Protein AF-A0A944SPT3-F1 (afdb_monomer)

Solvent-accessible surface area (backbone atoms only — not comparable to full-atom values): 6569 Å² total; per-residue (Å²): 118,68,67,66,63,69,42,46,31,56,56,51,21,56,55,34,31,75,78,63,33,68,66,54,9,48,53,51,24,54,54,42,46,51,51,49,52,53,52,45,29,74,75,66,75,46,82,54,65,69,60,55,50,52,48,52,50,46,50,53,56,45,48,50,48,60,71,66,72,40,74,61,64,71,57,44,56,56,55,51,50,50,51,52,51,50,50,52,52,60,48,18,67,79,52,69,100,59,34,55,64,54,61,58,45,60,76,72,55,82,74,80,85,80,127

Secondary structure (DSSP, 8-state):
-HHHHHHHHHHHHHHHHHHHHHHHHHHHHHHHHHHHHHHHHHHHSS--HHHHHHHHHHHHHHHHHHHH--HHHHHHHHHHHHHHHHHHHHHHTTSSSS-HHHHHHHHH-------

Structure (mmCIF, N/CA/C/O backbone):
data_AF-A0A944SPT3-F1
#
_entry.id   AF-A0A944SPT3-F1
#
loop_
_atom_site.group_PDB
_atom_site.id
_atom_site.type_symbol
_atom_site.label_atom_id
_atom_site.label_alt_id
_atom_site.label_comp_id
_atom_site.label_asym_id
_atom_site.label_entity_id
_atom_site.label_seq_id
_atom_site.pdbx_PDB_ins_code
_atom_site.Cartn_x
_atom_site.Cartn_y
_atom_site.Cartn_z
_atom_site.occupancy
_atom_site.B_iso_or_equiv
_atom_site.auth_seq_id
_atom_site.auth_comp_id
_atom_site.auth_asym_id
_atom_site.auth_atom_id
_atom_site.pdbx_PDB_model_num
ATOM 1 N N . MET A 1 1 ? -18.645 -13.035 -6.785 1.00 53.34 1 MET A N 1
ATOM 2 C CA . MET A 1 1 ? -17.813 -12.932 -8.010 1.00 53.34 1 MET A CA 1
ATOM 3 C C . MET A 1 1 ? -16.951 -11.664 -8.083 1.00 53.34 1 MET A C 1
ATOM 5 O O . MET A 1 1 ? -15.901 -11.722 -8.701 1.00 53.34 1 MET A O 1
ATOM 9 N N . LYS A 1 2 ? -17.309 -10.554 -7.410 1.00 57.91 2 LYS A N 1
ATOM 10 C CA . LYS A 1 2 ? -16.484 -9.324 -7.342 1.00 57.91 2 LYS A CA 1
ATOM 11 C C . LYS A 1 2 ? -15.112 -9.528 -6.667 1.00 57.91 2 LYS A C 1
ATOM 13 O O . LYS A 1 2 ? -14.103 -9.080 -7.187 1.00 57.91 2 LYS A O 1
ATOM 18 N N . PHE A 1 3 ? -15.084 -10.339 -5.606 1.00 59.75 3 PHE A N 1
ATOM 19 C CA . PHE A 1 3 ? -13.874 -10.681 -4.850 1.00 59.75 3 PHE A CA 1
ATOM 20 C C . PHE A 1 3 ? -12.769 -11.333 -5.701 1.00 59.75 3 PHE A C 1
ATOM 22 O O . PHE A 1 3 ? -11.612 -10.969 -5.562 1.00 59.75 3 PHE A O 1
ATOM 29 N N . LEU A 1 4 ? -13.101 -12.244 -6.629 1.00 65.50 4 LEU A N 1
ATOM 30 C CA . LEU A 1 4 ? -12.082 -12.854 -7.500 1.00 65.50 4 LEU A CA 1
ATOM 31 C C . LEU A 1 4 ? -11.457 -11.838 -8.465 1.00 65.50 4 LEU A C 1
ATOM 33 O O . LEU A 1 4 ? -10.265 -11.921 -8.743 1.00 65.50 4 LEU A O 1
ATOM 37 N N . LEU A 1 5 ? -12.241 -10.869 -8.949 1.00 65.25 5 LEU A N 1
ATOM 38 C CA . LEU A 1 5 ? -11.724 -9.790 -9.793 1.00 65.25 5 LEU A CA 1
ATOM 39 C C . LEU A 1 5 ? -10.835 -8.828 -8.993 1.00 65.25 5 LEU A C 1
ATOM 41 O O . LEU A 1 5 ? -9.813 -8.397 -9.514 1.00 65.25 5 LEU A O 1
ATOM 45 N N . ASP A 1 6 ? -11.174 -8.557 -7.727 1.00 71.12 6 ASP A N 1
ATOM 46 C CA . ASP A 1 6 ? -10.365 -7.723 -6.823 1.00 71.12 6 ASP A CA 1
ATOM 47 C C . ASP A 1 6 ? -9.020 -8.380 -6.444 1.00 71.12 6 ASP A C 1
ATOM 49 O O . ASP A 1 6 ? -8.054 -7.684 -6.137 1.00 71.12 6 ASP A O 1
ATOM 53 N N . PHE A 1 7 ? -8.916 -9.712 -6.525 1.00 80.75 7 PHE A N 1
ATOM 54 C CA . PHE A 1 7 ? -7.659 -10.441 -6.304 1.00 80.75 7 PHE A CA 1
ATOM 55 C C . PHE A 1 7 ? -6.742 -10.492 -7.531 1.00 80.75 7 PHE A C 1
ATOM 57 O O . PHE A 1 7 ? -5.545 -10.744 -7.376 1.00 80.75 7 PHE A O 1
ATOM 64 N N . GLY A 1 8 ? -7.262 -10.240 -8.735 1.00 83.75 8 GLY A N 1
ATOM 65 C CA . GLY A 1 8 ? -6.497 -10.3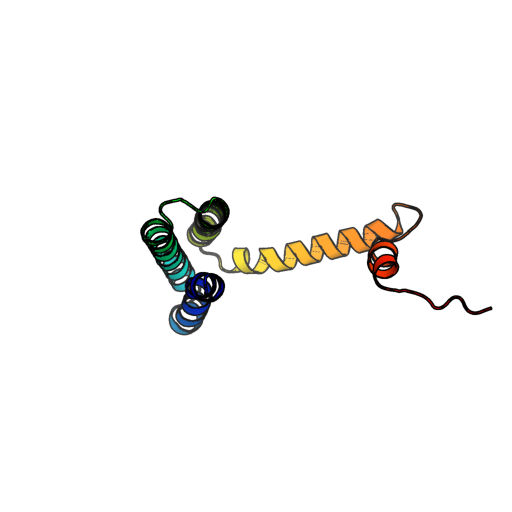20 -9.984 1.00 83.75 8 GLY A CA 1
ATOM 66 C C . GLY A 1 8 ? -5.196 -9.503 -9.960 1.00 83.75 8 GLY A C 1
ATOM 67 O O . GLY A 1 8 ? -4.125 -10.083 -10.161 1.00 83.75 8 GLY A O 1
ATOM 68 N N . PRO A 1 9 ? -5.243 -8.192 -9.645 1.00 84.69 9 PRO A N 1
ATOM 69 C CA . PRO A 1 9 ? -4.045 -7.355 -9.564 1.00 84.69 9 PRO A CA 1
ATOM 70 C C . PRO A 1 9 ? -3.022 -7.836 -8.532 1.00 84.69 9 PRO A C 1
ATOM 72 O O . PRO A 1 9 ? -1.817 -7.727 -8.750 1.00 84.69 9 PRO A O 1
ATOM 75 N N . ILE A 1 10 ? -3.491 -8.397 -7.415 1.00 86.56 10 ILE A N 1
ATOM 76 C CA . ILE A 1 10 ? -2.638 -8.898 -6.331 1.00 86.56 10 ILE A CA 1
ATOM 77 C C . ILE A 1 10 ? -1.894 -10.153 -6.785 1.00 86.56 10 ILE A C 1
ATOM 79 O O . ILE A 1 10 ? -0.677 -10.240 -6.633 1.00 86.56 10 ILE A O 1
ATOM 83 N N . VAL A 1 11 ? -2.600 -11.114 -7.381 1.00 88.75 11 VAL A N 1
ATOM 84 C CA . VAL A 1 11 ? -1.982 -12.340 -7.906 1.00 88.75 11 VAL A CA 1
ATOM 85 C C . VAL A 1 11 ? -0.956 -11.997 -8.985 1.00 88.75 11 VAL A C 1
ATOM 87 O O . VAL A 1 11 ? 0.169 -12.495 -8.955 1.00 88.75 11 VAL A O 1
ATOM 90 N N . LEU A 1 12 ? -1.314 -11.093 -9.899 1.00 88.19 12 LEU A N 1
ATOM 91 C CA . LEU A 1 12 ? -0.432 -10.657 -10.976 1.00 88.19 12 LEU A CA 1
ATOM 92 C C . LEU A 1 12 ? 0.813 -9.942 -10.433 1.00 88.19 12 LEU A C 1
ATOM 94 O O . LEU A 1 12 ? 1.918 -10.210 -10.900 1.00 88.19 12 LEU A O 1
ATOM 98 N N . PHE A 1 13 ? 0.667 -9.118 -9.391 1.00 89.38 13 PHE A N 1
ATOM 99 C CA . PHE A 1 13 ? 1.799 -8.516 -8.687 1.00 89.38 13 PHE A CA 1
ATOM 100 C C . PHE A 1 13 ? 2.767 -9.569 -8.149 1.00 89.38 13 PHE A C 1
ATOM 102 O O . PHE A 1 13 ? 3.962 -9.458 -8.398 1.00 89.38 13 PHE A O 1
ATOM 109 N N . PHE A 1 14 ? 2.283 -10.602 -7.452 1.00 89.19 14 PHE A N 1
ATOM 110 C CA . PHE A 1 14 ? 3.162 -11.634 -6.891 1.00 89.19 14 PHE A CA 1
ATOM 111 C C . PHE A 1 14 ? 3.900 -12.429 -7.970 1.00 89.19 14 PHE A C 1
ATOM 113 O O . PHE A 1 14 ? 5.087 -12.723 -7.810 1.00 89.19 14 PHE A O 1
ATOM 120 N N . ILE A 1 15 ? 3.223 -12.744 -9.077 1.00 92.44 15 ILE A N 1
ATOM 121 C CA . ILE A 1 15 ? 3.844 -13.425 -10.217 1.00 92.44 15 ILE A CA 1
ATOM 122 C C . ILE A 1 15 ? 4.956 -12.547 -10.794 1.00 92.44 15 ILE A C 1
ATOM 124 O O . ILE A 1 15 ? 6.100 -12.986 -10.886 1.00 92.44 15 ILE A O 1
ATOM 128 N N . VAL A 1 16 ? 4.657 -11.290 -11.126 1.00 91.38 16 VAL A N 1
ATOM 129 C CA . VAL A 1 16 ? 5.645 -10.384 -11.727 1.00 91.38 16 VAL A CA 1
ATOM 130 C C . VAL A 1 16 ? 6.786 -10.085 -10.755 1.00 91.38 16 VAL A C 1
ATOM 132 O O . VAL A 1 16 ? 7.940 -10.071 -11.169 1.00 91.38 16 VAL A O 1
ATOM 135 N N . TYR A 1 17 ? 6.501 -9.932 -9.462 1.00 89.12 17 TYR A N 1
ATOM 136 C CA . TYR A 1 17 ? 7.514 -9.719 -8.428 1.00 89.12 17 TYR A CA 1
ATOM 137 C C . TYR A 1 17 ? 8.540 -10.849 -8.392 1.00 89.12 17 TYR A C 1
ATOM 139 O O . TYR A 1 17 ? 9.741 -10.589 -8.337 1.00 89.12 17 TYR A O 1
ATOM 147 N N . LYS A 1 18 ? 8.071 -12.100 -8.482 1.00 88.56 18 LYS A N 1
ATOM 148 C CA . LYS A 1 18 ? 8.930 -13.286 -8.437 1.00 88.56 18 LYS A CA 1
ATOM 149 C C . LYS A 1 18 ? 9.900 -13.371 -9.620 1.00 88.56 18 LYS A C 1
ATOM 151 O O . LYS A 1 18 ? 11.006 -13.866 -9.437 1.00 88.56 18 LYS A O 1
ATOM 156 N N . PHE A 1 19 ? 9.500 -12.914 -10.807 1.00 90.50 19 PHE A N 1
ATOM 157 C CA . PHE A 1 19 ? 10.297 -13.065 -12.034 1.00 90.50 19 PHE A CA 1
ATOM 158 C C . PHE A 1 19 ? 11.034 -11.790 -12.470 1.00 90.50 19 PHE A C 1
ATOM 160 O O . PHE A 1 19 ? 12.122 -11.881 -13.029 1.00 90.50 19 PHE A O 1
ATOM 167 N N . TYR A 1 20 ? 10.465 -10.611 -12.211 1.00 87.56 20 TYR A N 1
ATOM 168 C CA . TYR A 1 20 ? 10.930 -9.320 -12.738 1.00 87.56 20 TYR A CA 1
ATOM 169 C C . TYR A 1 20 ? 11.222 -8.278 -11.642 1.00 87.56 20 TYR A C 1
ATOM 171 O O . TYR A 1 20 ? 11.641 -7.160 -11.944 1.00 87.56 20 TYR A O 1
ATOM 179 N N . GLY A 1 21 ? 11.017 -8.623 -10.366 1.00 86.06 21 GLY A N 1
ATOM 180 C CA . GLY A 1 21 ? 11.322 -7.766 -9.221 1.00 86.06 21 GLY A CA 1
ATOM 181 C C . GLY A 1 21 ? 10.252 -6.718 -8.886 1.00 86.06 21 GLY A C 1
ATOM 182 O O . GLY A 1 21 ? 9.172 -6.656 -9.476 1.00 86.06 21 GLY A O 1
ATOM 183 N N . LEU A 1 22 ? 10.559 -5.881 -7.886 1.00 84.44 22 LEU A N 1
ATOM 184 C CA . LEU A 1 22 ? 9.611 -4.954 -7.249 1.00 84.44 22 LEU A CA 1
ATOM 185 C C . LEU A 1 22 ? 9.007 -3.926 -8.208 1.00 84.44 22 LEU A C 1
ATOM 187 O O . LEU A 1 22 ? 7.794 -3.742 -8.225 1.00 84.44 22 LEU A O 1
ATOM 191 N N . TYR A 1 23 ? 9.835 -3.266 -9.013 1.00 84.25 23 TYR A N 1
ATOM 192 C CA . TYR A 1 23 ? 9.375 -2.176 -9.874 1.00 84.25 23 TYR A CA 1
ATOM 193 C C . TYR A 1 23 ? 8.415 -2.667 -10.956 1.00 84.25 23 TYR A C 1
ATOM 195 O O . TYR A 1 23 ? 7.337 -2.098 -11.125 1.00 84.25 23 TYR A O 1
ATOM 203 N N . ALA A 1 24 ? 8.766 -3.764 -11.635 1.00 87.75 24 ALA A N 1
ATOM 204 C CA . ALA A 1 24 ? 7.906 -4.385 -12.636 1.00 87.75 24 ALA A CA 1
ATOM 205 C C . ALA A 1 24 ? 6.561 -4.809 -12.029 1.00 87.75 24 ALA A C 1
ATOM 207 O O . ALA A 1 24 ? 5.514 -4.591 -12.636 1.00 87.75 24 ALA A O 1
ATOM 208 N N . ALA A 1 25 ? 6.577 -5.341 -10.803 1.00 88.19 25 ALA A N 1
ATOM 209 C CA . ALA A 1 25 ? 5.363 -5.723 -10.094 1.00 88.19 25 ALA A CA 1
ATOM 210 C C . ALA A 1 25 ? 4.460 -4.517 -9.796 1.00 88.19 25 ALA A C 1
ATOM 212 O O . ALA A 1 25 ? 3.256 -4.590 -10.032 1.00 88.19 25 ALA A O 1
ATOM 213 N N . ILE A 1 26 ? 5.028 -3.393 -9.341 1.00 87.44 26 ILE A N 1
ATOM 214 C CA . ILE A 1 26 ? 4.274 -2.156 -9.076 1.00 87.44 26 ILE A CA 1
ATOM 215 C C . ILE A 1 26 ? 3.604 -1.646 -10.361 1.00 87.44 26 ILE A C 1
ATOM 217 O O . ILE A 1 26 ? 2.404 -1.368 -10.348 1.00 87.44 26 ILE A O 1
ATOM 221 N N . TYR A 1 27 ? 4.332 -1.577 -11.481 1.00 88.75 27 TYR A N 1
ATOM 222 C CA . TYR A 1 27 ? 3.753 -1.171 -12.768 1.00 88.75 27 TYR A CA 1
ATOM 223 C C . TYR A 1 27 ? 2.628 -2.105 -13.218 1.00 88.75 27 TYR A C 1
ATOM 225 O O . TYR A 1 27 ? 1.560 -1.643 -13.626 1.00 88.75 27 TYR A O 1
ATOM 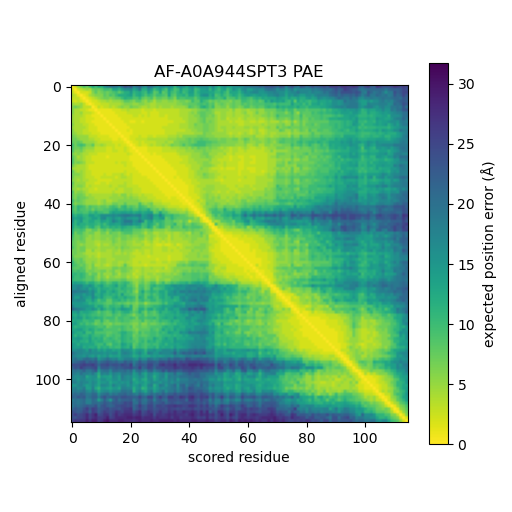233 N N . ALA A 1 28 ? 2.840 -3.415 -13.104 1.00 89.88 28 ALA A N 1
ATOM 234 C CA . ALA A 1 28 ? 1.860 -4.415 -13.502 1.00 89.88 28 ALA A CA 1
ATOM 235 C C . ALA A 1 28 ? 0.591 -4.365 -12.629 1.00 89.88 28 ALA A C 1
ATOM 237 O O . ALA A 1 28 ? -0.528 -4.523 -13.124 1.00 89.88 28 ALA A O 1
ATOM 238 N N . MET A 1 29 ? 0.743 -4.078 -11.336 1.00 89.38 29 MET A N 1
ATOM 239 C CA . MET A 1 29 ? -0.369 -3.897 -10.405 1.00 89.38 29 MET A CA 1
ATOM 240 C C . MET A 1 29 ? -1.168 -2.624 -10.701 1.00 89.38 29 MET A C 1
ATOM 242 O O . MET A 1 29 ? -2.395 -2.678 -10.743 1.00 89.38 29 MET A O 1
ATOM 246 N N . ILE A 1 30 ? -0.506 -1.493 -10.973 1.00 88.75 30 ILE A N 1
ATOM 247 C CA . ILE A 1 30 ? -1.184 -0.259 -11.403 1.00 88.75 30 ILE A CA 1
ATOM 248 C C . ILE A 1 30 ? -1.969 -0.513 -12.697 1.00 88.75 30 ILE A C 1
ATOM 250 O O . ILE A 1 30 ? -3.162 -0.214 -12.761 1.00 88.75 30 ILE A O 1
ATOM 254 N N . ALA A 1 31 ? -1.332 -1.111 -13.708 1.00 90.44 31 ALA A N 1
ATOM 255 C CA . ALA A 1 31 ? -1.959 -1.376 -15.002 1.00 90.44 31 ALA A CA 1
ATOM 256 C C . ALA A 1 31 ? -3.171 -2.313 -14.882 1.00 90.44 31 ALA A C 1
ATOM 258 O O . ALA A 1 31 ? -4.246 -2.012 -15.401 1.00 90.44 31 ALA A O 1
ATOM 259 N N . SER A 1 32 ? -3.036 -3.421 -14.150 1.00 89.06 32 SER A N 1
ATOM 260 C CA . SER A 1 32 ? -4.139 -4.368 -13.942 1.00 89.06 32 SER A CA 1
ATOM 261 C C . SER A 1 32 ? -5.290 -3.760 -13.141 1.00 89.06 32 SER A C 1
ATOM 263 O O . SER A 1 32 ? -6.446 -3.963 -13.503 1.00 89.06 32 SER A O 1
ATOM 265 N N . THR A 1 33 ? -5.004 -2.955 -12.113 1.00 86.50 33 THR A N 1
ATOM 266 C CA . THR A 1 33 ? -6.044 -2.274 -11.321 1.00 86.50 33 THR A CA 1
ATOM 267 C C . THR A 1 33 ? -6.786 -1.233 -12.162 1.00 86.50 33 THR A C 1
ATOM 269 O O . THR A 1 33 ? -8.006 -1.106 -12.067 1.00 86.50 33 THR A O 1
ATOM 272 N N . PHE A 1 34 ? -6.079 -0.524 -13.046 1.00 87.81 34 PHE A N 1
ATOM 273 C CA . PHE A 1 34 ? -6.700 0.400 -13.994 1.00 87.81 34 PHE A CA 1
ATOM 274 C C . PHE A 1 34 ? -7.656 -0.326 -14.954 1.00 87.81 34 PHE A C 1
ATOM 276 O O . PHE A 1 34 ? -8.810 0.084 -15.108 1.00 87.81 34 PHE A O 1
ATOM 283 N N . VAL A 1 35 ? -7.218 -1.449 -15.536 1.00 87.75 35 VAL A N 1
ATOM 284 C CA . VAL A 1 35 ? -8.066 -2.305 -16.386 1.00 87.75 35 VAL A CA 1
ATOM 285 C C . VAL A 1 35 ? -9.274 -2.820 -15.605 1.00 87.75 35 VAL A C 1
ATOM 287 O O . VAL A 1 35 ? -10.396 -2.793 -16.111 1.00 87.75 35 VAL A O 1
ATOM 290 N N . GLN A 1 36 ? -9.078 -3.223 -14.349 1.00 84.06 36 GLN A N 1
ATOM 291 C CA . GLN A 1 36 ? -10.150 -3.702 -13.486 1.00 84.06 36 GLN A CA 1
ATOM 292 C C . GLN A 1 36 ? -11.207 -2.618 -13.222 1.00 84.06 36 GLN A C 1
ATOM 294 O O . GLN A 1 36 ? -12.404 -2.903 -13.274 1.00 84.06 36 GLN A O 1
ATOM 299 N N . ILE A 1 37 ? -10.798 -1.366 -12.991 1.00 83.50 37 ILE A N 1
ATOM 300 C CA . ILE A 1 37 ? -11.724 -0.236 -12.816 1.00 83.50 37 ILE A CA 1
ATOM 301 C C . ILE A 1 37 ? -12.493 0.045 -14.108 1.00 83.50 37 ILE A C 1
ATOM 303 O O . ILE A 1 37 ? -13.703 0.268 -14.053 1.00 83.50 37 ILE A O 1
ATOM 307 N N . MET A 1 38 ? -11.829 0.000 -15.267 1.00 83.38 38 MET A N 1
ATOM 308 C CA . MET A 1 38 ? -12.496 0.177 -16.562 1.00 83.38 38 MET A CA 1
ATOM 309 C C . MET A 1 38 ? -13.521 -0.932 -16.828 1.00 83.38 38 MET A C 1
ATOM 311 O O . MET A 1 38 ? -14.651 -0.644 -17.223 1.00 83.38 38 MET A O 1
ATOM 315 N N . TYR A 1 39 ? -13.178 -2.185 -16.529 1.00 82.38 39 TYR A N 1
ATOM 316 C CA . TYR A 1 39 ? -14.093 -3.321 -16.646 1.00 82.38 39 TYR A CA 1
ATOM 317 C C . TYR A 1 39 ?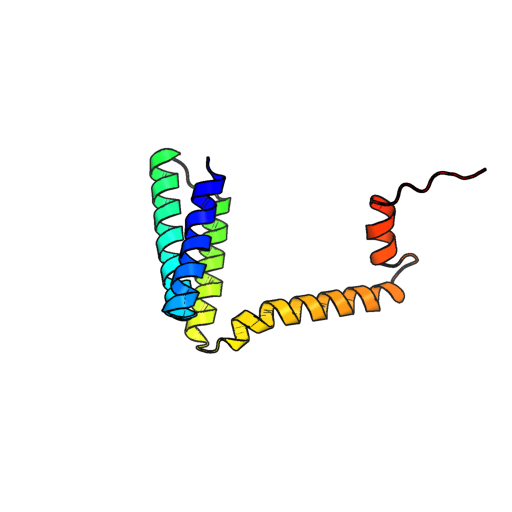 -15.278 -3.221 -15.668 1.00 82.38 39 TYR A C 1
ATOM 319 O O . TYR A 1 39 ? -16.435 -3.435 -16.040 1.00 82.38 39 TYR A O 1
ATOM 327 N N . SER A 1 40 ? -15.004 -2.823 -14.422 1.00 77.19 40 SER A N 1
ATOM 328 C CA . SER A 1 40 ? -16.013 -2.571 -13.385 1.00 77.19 40 SER A CA 1
ATOM 329 C C . SER A 1 40 ? -16.987 -1.468 -13.810 1.00 77.19 40 SER A C 1
ATOM 331 O O . SER A 1 40 ? -18.201 -1.620 -13.647 1.00 77.19 40 SER A O 1
ATOM 333 N N . ARG A 1 41 ? -16.477 -0.402 -14.444 1.00 79.50 41 ARG A N 1
ATOM 334 C CA . ARG A 1 41 ? -17.286 0.674 -15.028 1.00 79.50 41 ARG A CA 1
ATOM 335 C C . ARG A 1 41 ? -18.155 0.178 -16.182 1.00 79.50 41 ARG A C 1
ATOM 337 O O . ARG A 1 41 ? -19.334 0.512 -16.203 1.00 79.50 41 ARG A O 1
ATOM 344 N N . ALA A 1 42 ? -17.601 -0.601 -17.111 1.00 77.38 42 ALA A N 1
ATOM 345 C CA . ALA A 1 42 ? -18.345 -1.131 -18.256 1.00 77.38 42 ALA A CA 1
ATOM 346 C C . ALA A 1 42 ? -19.484 -2.074 -17.827 1.00 77.38 42 ALA A C 1
ATOM 348 O O . ALA A 1 42 ? -20.555 -2.055 -18.422 1.00 77.38 42 ALA A O 1
ATOM 349 N N . THR A 1 43 ? -19.273 -2.850 -16.760 1.00 73.00 43 THR A N 1
ATOM 350 C CA . THR A 1 43 ? -20.258 -3.830 -16.271 1.00 73.00 43 THR A CA 1
ATOM 351 C C . THR A 1 43 ? -21.292 -3.214 -15.322 1.00 73.00 43 THR A C 1
ATOM 353 O O . THR A 1 43 ? -22.466 -3.561 -15.373 1.00 73.00 43 THR A O 1
ATOM 356 N N . THR A 1 44 ? -20.876 -2.301 -14.436 1.00 67.56 44 THR A N 1
ATOM 357 C CA . THR A 1 44 ? -21.732 -1.762 -13.356 1.00 67.56 44 THR A CA 1
ATOM 358 C C . THR A 1 44 ? -22.287 -0.366 -13.676 1.00 67.56 44 THR A C 1
ATOM 360 O O . THR A 1 44 ? -23.151 0.139 -12.963 1.00 67.56 44 THR A O 1
ATOM 363 N N . GLY A 1 45 ? -21.775 0.313 -14.709 1.00 65.31 45 GLY A N 1
ATOM 364 C CA . GLY A 1 45 ? -22.200 1.655 -15.135 1.00 65.31 45 GLY A CA 1
ATOM 365 C C . GLY A 1 45 ? -21.823 2.804 -14.187 1.00 65.31 45 GLY A C 1
ATOM 366 O O . GLY A 1 45 ? -21.983 3.970 -14.542 1.00 65.31 45 GLY A O 1
ATOM 367 N N . LYS A 1 46 ? -21.296 2.512 -12.991 1.00 66.44 46 LYS 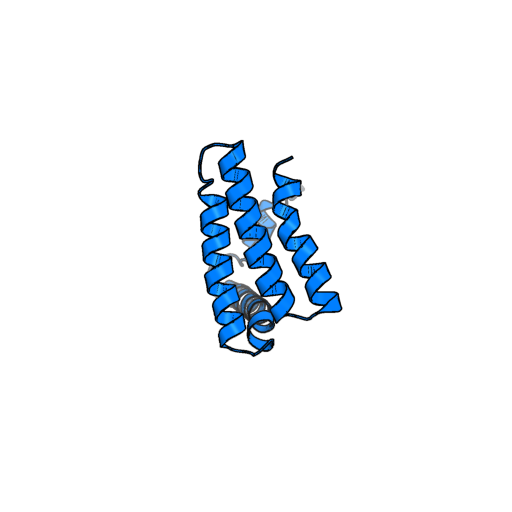A N 1
ATOM 368 C CA . LYS A 1 46 ? -20.882 3.497 -11.979 1.00 66.44 46 LYS A CA 1
ATOM 369 C C . LYS A 1 46 ? -19.465 3.216 -11.497 1.00 66.44 46 LYS A C 1
ATOM 371 O O . LYS A 1 46 ? -19.060 2.062 -11.369 1.00 66.44 46 LYS A O 1
ATOM 376 N N . PHE A 1 47 ? -18.733 4.276 -11.170 1.00 66.69 47 PHE A N 1
ATOM 377 C CA . PHE A 1 47 ? -17.482 4.141 -10.438 1.00 66.69 47 PHE A CA 1
ATOM 378 C C . PHE A 1 47 ? -17.775 3.731 -9.000 1.00 66.69 47 PHE A C 1
ATOM 380 O O . PHE A 1 47 ? -18.460 4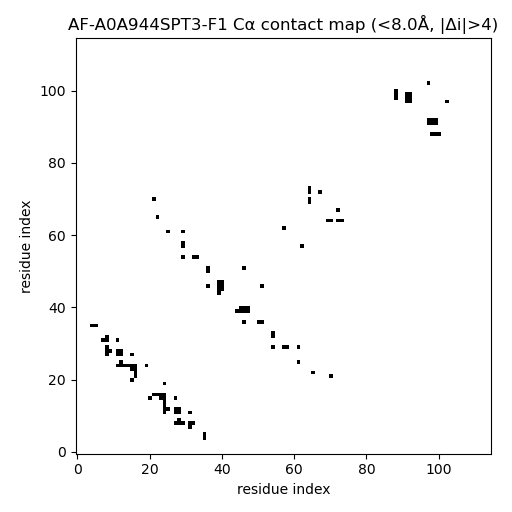.439 -8.265 1.00 66.69 47 PHE A O 1
ATOM 387 N N . VAL A 1 48 ? -17.242 2.585 -8.590 1.00 69.88 48 VAL A N 1
ATOM 388 C CA . VAL A 1 48 ? -17.269 2.182 -7.187 1.00 69.88 48 VAL A CA 1
ATOM 389 C C . VAL A 1 48 ? -16.246 3.050 -6.456 1.00 69.88 48 VAL A C 1
ATOM 391 O O . VAL A 1 48 ? -15.045 2.845 -6.624 1.00 69.88 48 VAL A O 1
ATOM 394 N N . THR A 1 49 ? -16.706 4.012 -5.650 1.00 71.94 49 THR A N 1
ATOM 395 C CA . THR A 1 49 ? -15.847 4.974 -4.927 1.00 71.94 49 THR A CA 1
ATOM 396 C C . THR A 1 49 ? -14.714 4.288 -4.164 1.00 71.94 49 THR A C 1
ATOM 398 O O . THR A 1 49 ? -13.588 4.772 -4.167 1.00 71.94 49 THR A O 1
ATOM 401 N N . SER A 1 50 ? -14.983 3.114 -3.584 1.00 73.75 50 SER A N 1
ATOM 402 C CA . SER A 1 50 ? -13.971 2.310 -2.893 1.00 73.75 50 SER A CA 1
ATOM 403 C C . SER A 1 50 ? -12.833 1.847 -3.818 1.00 73.75 50 SER A C 1
ATOM 405 O O . SER A 1 50 ? -11.679 1.988 -3.435 1.00 73.75 50 SER A O 1
ATOM 407 N N . GLN A 1 51 ? -13.114 1.384 -5.043 1.00 74.12 51 GLN A N 1
ATOM 408 C CA . GLN A 1 51 ? -12.073 0.940 -5.986 1.00 74.12 51 GLN A CA 1
ATOM 409 C C . GLN A 1 51 ? -11.239 2.117 -6.511 1.00 74.12 51 GLN A C 1
ATOM 411 O O . GLN A 1 51 ? -10.020 2.008 -6.622 1.00 74.12 51 GLN A O 1
ATOM 416 N N . VAL A 1 52 ? -11.880 3.257 -6.791 1.00 79.62 52 VAL A N 1
ATOM 417 C CA . VAL A 1 52 ? -11.183 4.473 -7.247 1.00 79.62 52 VAL A CA 1
ATOM 418 C C . VAL A 1 52 ? -10.270 5.022 -6.154 1.00 79.62 52 VAL A C 1
ATOM 420 O O . VAL A 1 52 ? -9.128 5.375 -6.438 1.00 79.62 52 VAL A O 1
ATOM 423 N N . LEU A 1 53 ? -10.740 5.046 -4.903 1.00 81.94 53 LEU A N 1
ATOM 424 C CA . LEU A 1 53 ? -9.932 5.471 -3.765 1.00 81.94 53 LEU A CA 1
ATOM 425 C C . LEU A 1 53 ? -8.723 4.547 -3.572 1.00 81.94 53 LEU A C 1
ATOM 427 O O . LEU A 1 53 ? -7.599 5.029 -3.471 1.00 81.94 53 LEU A O 1
ATOM 431 N N . THR A 1 54 ? -8.928 3.226 -3.589 1.00 78.69 54 THR A N 1
ATOM 432 C CA . THR A 1 54 ? -7.830 2.254 -3.482 1.00 78.69 54 THR A CA 1
ATOM 433 C C . THR A 1 54 ? -6.816 2.419 -4.612 1.00 78.69 54 THR A C 1
ATOM 435 O O . THR A 1 54 ? -5.617 2.389 -4.351 1.00 78.69 54 THR A O 1
ATOM 438 N N . PHE A 1 55 ? -7.264 2.654 -5.847 1.00 84.38 55 PHE A N 1
ATOM 439 C CA . PHE A 1 55 ? -6.369 2.909 -6.974 1.00 84.38 55 PHE A CA 1
ATOM 440 C C . PHE A 1 55 ? -5.603 4.224 -6.839 1.00 84.38 55 PHE A C 1
ATOM 442 O O . PHE A 1 55 ? -4.403 4.244 -7.091 1.00 84.38 55 PHE A O 1
ATOM 449 N N . ALA A 1 56 ? -6.250 5.299 -6.386 1.00 86.12 56 ALA A N 1
ATOM 450 C CA . ALA A 1 56 ? -5.572 6.564 -6.121 1.00 86.12 56 ALA A CA 1
ATOM 451 C C . ALA A 1 56 ? -4.464 6.387 -5.072 1.00 86.12 56 ALA A C 1
ATOM 453 O O . ALA A 1 56 ? -3.330 6.805 -5.300 1.00 86.12 56 ALA A O 1
ATOM 454 N N . LEU A 1 57 ? -4.755 5.689 -3.968 1.00 83.19 57 LEU A N 1
ATOM 455 C CA . LEU A 1 57 ? -3.743 5.342 -2.969 1.00 83.19 57 LEU A CA 1
ATOM 456 C C . LEU A 1 57 ? -2.619 4.502 -3.587 1.00 83.19 57 LEU A C 1
ATOM 458 O O . LEU A 1 57 ? -1.447 4.790 -3.365 1.00 83.19 57 LEU A O 1
ATOM 462 N N . LEU A 1 58 ? -2.958 3.488 -4.382 1.00 86.44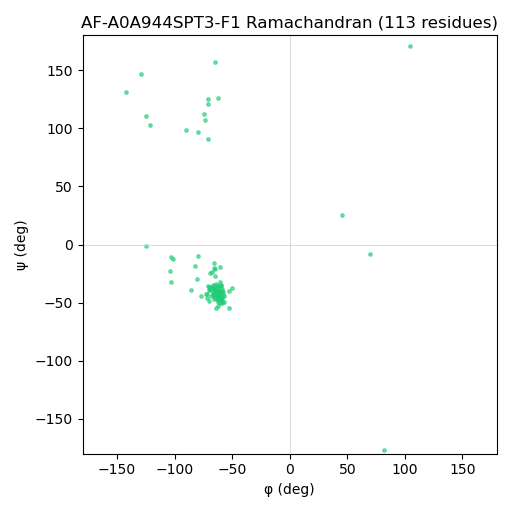 58 LEU A N 1
ATOM 463 C CA . LEU A 1 58 ? -1.991 2.601 -5.026 1.00 86.44 58 LEU A CA 1
ATOM 464 C C . LEU A 1 58 ? -1.057 3.365 -5.973 1.00 86.44 58 LEU A C 1
ATOM 466 O O . LEU A 1 58 ? 0.149 3.141 -5.935 1.00 86.44 58 LEU A O 1
ATOM 470 N N . VAL A 1 59 ? -1.579 4.298 -6.769 1.00 86.69 59 VAL A N 1
ATOM 471 C CA . VAL A 1 59 ? -0.778 5.148 -7.662 1.00 86.69 59 VAL A CA 1
ATOM 472 C C . VAL A 1 59 ? 0.118 6.095 -6.868 1.00 86.69 59 VAL A C 1
ATOM 474 O O . VAL A 1 59 ? 1.292 6.221 -7.199 1.00 86.69 59 VAL A O 1
ATOM 477 N N . VAL A 1 60 ? -0.390 6.722 -5.803 1.00 86.25 60 VAL A N 1
ATOM 478 C CA . VAL A 1 60 ? 0.410 7.628 -4.963 1.00 86.25 60 VAL A CA 1
ATOM 479 C C . VAL A 1 60 ? 1.535 6.860 -4.267 1.00 86.25 60 VAL A C 1
ATOM 481 O O . VAL A 1 60 ? 2.706 7.189 -4.437 1.00 86.25 60 VAL A O 1
ATOM 484 N N . PHE A 1 61 ? 1.214 5.791 -3.537 1.00 81.25 61 PHE A N 1
ATOM 485 C CA . PHE A 1 61 ? 2.211 5.009 -2.801 1.00 81.25 61 PHE A CA 1
ATOM 486 C C . PHE A 1 61 ? 3.148 4.220 -3.723 1.00 81.25 61 PHE A C 1
ATOM 488 O O . PHE A 1 61 ? 4.353 4.149 -3.469 1.00 81.25 61 PHE A O 1
ATOM 495 N N . GLY A 1 62 ? 2.626 3.647 -4.808 1.00 82.00 62 GLY A N 1
ATOM 496 C CA . GLY A 1 62 ? 3.415 2.953 -5.825 1.00 82.00 62 GLY A CA 1
ATOM 497 C C . GLY A 1 62 ? 4.340 3.907 -6.580 1.00 82.00 62 GLY A C 1
ATOM 498 O O . GLY A 1 62 ? 5.512 3.595 -6.770 1.00 82.00 62 GLY A O 1
ATOM 499 N N . GLY A 1 63 ? 3.851 5.100 -6.927 1.00 83.31 63 GLY A N 1
ATOM 500 C CA . GLY A 1 63 ? 4.635 6.159 -7.560 1.00 83.31 63 GLY A CA 1
ATOM 501 C C . GLY A 1 63 ? 5.774 6.652 -6.671 1.00 83.31 63 GLY A C 1
ATOM 502 O O . GLY A 1 63 ? 6.915 6.702 -7.121 1.00 83.31 63 GLY A O 1
ATOM 503 N N . ILE A 1 64 ? 5.501 6.915 -5.388 1.00 83.12 64 ILE A N 1
ATOM 504 C CA . ILE A 1 64 ? 6.536 7.257 -4.397 1.00 83.12 64 ILE A CA 1
ATOM 505 C C . ILE A 1 64 ? 7.590 6.145 -4.321 1.00 83.12 64 ILE A C 1
ATOM 507 O O . ILE A 1 64 ? 8.785 6.425 -4.365 1.00 83.12 64 ILE A O 1
ATOM 511 N N . SER A 1 65 ? 7.162 4.880 -4.287 1.00 80.38 65 SER A N 1
ATOM 512 C CA . SER A 1 65 ? 8.076 3.729 -4.227 1.00 80.38 65 SER A CA 1
ATOM 513 C C . SER A 1 65 ? 8.992 3.635 -5.456 1.00 80.38 65 SER A C 1
ATOM 515 O O . SER A 1 65 ? 10.157 3.269 -5.332 1.00 80.38 65 SER A O 1
ATOM 517 N N . ILE A 1 66 ? 8.492 3.997 -6.642 1.00 79.62 66 ILE A N 1
ATOM 518 C CA . ILE A 1 66 ? 9.290 4.054 -7.875 1.00 79.62 66 ILE A CA 1
ATOM 519 C C . ILE A 1 66 ? 10.266 5.238 -7.847 1.00 79.62 66 ILE A C 1
ATOM 521 O O . ILE A 1 66 ? 11.418 5.080 -8.246 1.00 79.62 66 ILE A O 1
ATOM 525 N N . ILE A 1 67 ? 9.825 6.412 -7.381 1.00 80.12 67 ILE A N 1
ATOM 526 C CA . ILE A 1 67 ? 10.644 7.635 -7.336 1.00 80.12 67 ILE A CA 1
ATOM 527 C C . ILE A 1 67 ? 11.807 7.481 -6.357 1.00 80.12 67 ILE A C 1
ATOM 529 O O . ILE A 1 67 ? 12.930 7.850 -6.695 1.00 80.12 67 ILE A O 1
ATOM 533 N N . LEU A 1 68 ? 11.560 6.906 -5.177 1.00 77.50 68 LEU A N 1
ATOM 534 C CA . LEU A 1 68 ? 12.604 6.698 -4.172 1.00 77.50 68 LEU A CA 1
ATOM 535 C C . LEU A 1 68 ? 13.670 5.694 -4.631 1.00 77.50 68 LEU A C 1
ATOM 537 O O . LEU A 1 68 ? 14.763 5.708 -4.078 1.00 77.50 68 LEU A O 1
ATOM 541 N N . ARG A 1 69 ? 13.369 4.840 -5.626 1.00 71.50 69 ARG A N 1
ATOM 542 C CA . ARG A 1 69 ? 14.253 3.777 -6.149 1.00 71.50 69 ARG A CA 1
ATOM 543 C C . ARG A 1 69 ? 14.943 2.938 -5.062 1.00 71.50 69 ARG A C 1
ATOM 545 O O . ARG A 1 69 ? 15.977 2.320 -5.318 1.00 71.50 69 ARG A O 1
ATOM 552 N N . ASP A 1 70 ? 14.336 2.865 -3.883 1.00 72.44 70 ASP A N 1
ATOM 553 C CA . ASP A 1 70 ? 14.856 2.131 -2.744 1.00 72.44 70 ASP A CA 1
ATOM 554 C C . ASP A 1 70 ? 13.798 1.129 -2.250 1.00 72.44 70 ASP A C 1
ATOM 556 O O . ASP A 1 70 ? 12.762 1.532 -1.701 1.00 72.44 70 ASP A O 1
ATOM 560 N N . PRO A 1 71 ? 14.024 -0.187 -2.430 1.00 69.00 71 PRO A N 1
ATOM 561 C CA . PRO A 1 71 ? 13.118 -1.215 -1.926 1.00 69.00 71 PRO A CA 1
ATOM 562 C C . PRO A 1 71 ? 12.973 -1.180 -0.397 1.00 69.00 71 PRO A C 1
ATOM 564 O O . PRO A 1 71 ? 11.971 -1.685 0.120 1.00 69.00 71 PRO A O 1
ATOM 567 N N . ALA A 1 72 ? 13.908 -0.552 0.329 1.00 68.69 72 ALA A N 1
ATOM 568 C CA . ALA A 1 72 ? 13.813 -0.379 1.771 1.00 68.69 72 ALA A CA 1
ATOM 569 C C . ALA A 1 72 ? 12.558 0.409 2.167 1.00 68.69 72 ALA A C 1
ATOM 571 O O . ALA A 1 72 ? 11.910 0.045 3.142 1.00 68.69 72 ALA A O 1
ATOM 572 N N . PHE A 1 73 ? 12.118 1.403 1.390 1.00 68.56 73 PHE A N 1
ATOM 573 C CA . PHE A 1 73 ? 10.934 2.196 1.744 1.00 68.56 73 PHE A CA 1
ATOM 574 C C . PHE A 1 73 ? 9.654 1.344 1.835 1.00 68.56 73 PHE A C 1
ATOM 576 O O . PHE A 1 73 ? 8.858 1.481 2.768 1.00 68.56 73 PHE A O 1
ATOM 583 N N . VAL A 1 74 ? 9.479 0.396 0.904 1.00 68.81 74 VAL A N 1
ATOM 584 C CA . VAL A 1 74 ? 8.322 -0.517 0.895 1.00 68.81 74 VAL A CA 1
ATOM 585 C C . VAL A 1 74 ? 8.373 -1.494 2.069 1.00 68.81 74 VAL A C 1
ATOM 587 O O . VAL A 1 74 ? 7.330 -1.815 2.639 1.00 68.81 74 VAL A O 1
ATOM 590 N N . MET A 1 75 ? 9.568 -1.950 2.446 1.00 71.56 75 MET A N 1
ATOM 591 C CA . MET A 1 75 ? 9.765 -2.870 3.570 1.00 71.56 75 MET A CA 1
ATOM 592 C C . MET A 1 75 ? 9.572 -2.167 4.919 1.00 71.56 75 MET A C 1
ATOM 594 O O . MET A 1 75 ? 8.886 -2.685 5.803 1.00 71.56 75 MET A O 1
ATOM 598 N N . TRP A 1 76 ? 10.104 -0.951 5.061 1.00 79.00 76 TRP A N 1
ATOM 599 C CA . TRP A 1 76 ? 10.052 -0.175 6.298 1.00 79.00 76 TRP A CA 1
ATOM 600 C C . TRP A 1 76 ? 8.631 0.222 6.685 1.00 79.00 76 TRP A C 1
ATOM 602 O O . TRP A 1 76 ? 8.359 0.330 7.877 1.00 79.00 76 TRP A O 1
ATOM 612 N N . LYS A 1 77 ? 7.695 0.352 5.732 1.00 75.25 77 LYS A N 1
ATOM 613 C CA . LYS A 1 77 ? 6.287 0.651 6.053 1.00 75.25 77 LYS A CA 1
ATOM 614 C C . LYS A 1 77 ? 5.704 -0.334 7.076 1.00 75.25 77 LYS A C 1
ATOM 616 O O . LYS A 1 77 ? 4.958 0.079 7.956 1.00 75.25 77 LYS A O 1
ATOM 621 N N . VAL A 1 78 ? 6.037 -1.626 6.954 1.00 79.06 78 VAL A N 1
ATOM 622 C CA . VAL A 1 78 ? 5.512 -2.691 7.823 1.00 79.06 78 VAL A CA 1
ATOM 623 C C . VAL A 1 78 ? 6.229 -2.653 9.169 1.00 79.06 78 VAL A C 1
ATOM 625 O O . VAL A 1 78 ? 5.579 -2.673 10.212 1.00 79.06 78 VAL A O 1
ATOM 628 N N . SER A 1 79 ? 7.555 -2.507 9.153 1.00 84.94 79 SER A N 1
ATOM 629 C CA . SER A 1 79 ? 8.367 -2.406 10.369 1.00 84.94 79 SER A CA 1
ATOM 630 C C . SER A 1 79 ? 7.989 -1.196 11.226 1.00 84.94 79 SER A C 1
ATOM 632 O O . SER A 1 79 ? 7.807 -1.338 12.431 1.00 84.94 79 SER A O 1
ATOM 634 N N . VAL A 1 80 ? 7.799 -0.020 10.619 1.00 87.25 80 VAL A N 1
ATOM 635 C CA . VAL A 1 80 ? 7.374 1.204 11.320 1.00 87.25 80 VAL A CA 1
ATOM 636 C C . VAL A 1 80 ? 6.006 1.011 11.966 1.00 87.25 80 VAL A C 1
ATOM 638 O O . VAL A 1 80 ? 5.808 1.414 13.109 1.00 87.25 80 VAL A O 1
ATOM 641 N N . LEU A 1 81 ? 5.077 0.344 11.278 1.00 85.12 81 LEU A N 1
ATOM 642 C CA . LEU A 1 81 ? 3.750 0.054 11.819 1.00 85.12 81 LEU A CA 1
ATOM 643 C C . LEU A 1 81 ? 3.839 -0.845 13.060 1.00 85.12 81 LEU A C 1
ATOM 645 O O . LEU A 1 81 ? 3.181 -0.564 14.059 1.00 85.12 81 LEU A O 1
ATOM 649 N N . TYR A 1 82 ? 4.707 -1.863 13.040 1.00 88.25 82 TYR A N 1
ATOM 650 C CA . TYR A 1 82 ? 4.968 -2.695 14.217 1.00 88.25 82 TYR A CA 1
ATOM 651 C C . TYR A 1 82 ? 5.632 -1.930 15.358 1.00 88.25 82 TYR A C 1
ATOM 653 O O . TYR A 1 82 ? 5.254 -2.133 16.507 1.00 88.25 82 TYR A O 1
ATOM 661 N N . VAL A 1 83 ? 6.572 -1.028 15.070 1.00 90.81 83 VAL A N 1
ATOM 662 C CA . VAL A 1 83 ? 7.195 -0.181 16.098 1.00 90.81 83 VAL A CA 1
ATOM 663 C C . VAL A 1 83 ? 6.158 0.736 16.740 1.00 90.81 83 VAL A C 1
ATOM 665 O O . VAL A 1 83 ? 6.085 0.805 17.962 1.00 90.81 83 VAL A O 1
ATOM 668 N N . ILE A 1 84 ? 5.310 1.391 15.943 1.00 88.75 84 ILE A N 1
ATOM 669 C CA . ILE A 1 84 ? 4.212 2.217 16.460 1.00 88.75 84 ILE A CA 1
ATOM 670 C C . ILE A 1 84 ? 3.272 1.364 17.312 1.00 88.75 84 ILE A C 1
ATOM 672 O O . ILE A 1 84 ? 2.934 1.758 18.422 1.00 88.75 84 ILE A O 1
ATOM 676 N N . PHE A 1 85 ? 2.877 0.183 16.833 1.00 88.06 85 PHE A N 1
ATOM 677 C CA . PHE A 1 85 ? 2.006 -0.721 17.580 1.00 88.06 85 PHE A CA 1
ATOM 678 C C . PHE A 1 85 ? 2.635 -1.168 18.908 1.00 88.06 85 PHE A C 1
ATOM 680 O O . PHE A 1 85 ? 1.973 -1.138 19.944 1.00 88.06 85 PHE A O 1
ATOM 687 N N . ALA A 1 86 ? 3.925 -1.510 18.903 1.00 88.81 86 ALA A N 1
ATOM 688 C CA . ALA A 1 86 ? 4.678 -1.860 20.101 1.00 88.81 86 ALA A CA 1
ATOM 689 C C . ALA A 1 86 ? 4.751 -0.685 21.087 1.00 88.81 86 ALA A C 1
ATOM 691 O O . ALA A 1 86 ? 4.481 -0.864 22.272 1.00 88.81 86 ALA A O 1
ATOM 692 N N . LEU A 1 87 ? 5.039 0.528 20.609 1.00 90.25 87 LEU A N 1
ATOM 693 C CA . LEU A 1 87 ? 5.060 1.737 21.436 1.00 90.25 87 LEU A CA 1
ATOM 694 C C . LEU A 1 87 ? 3.682 2.063 22.014 1.00 90.25 87 LEU A C 1
ATOM 696 O O . LEU A 1 87 ? 3.584 2.426 23.181 1.00 90.25 87 LEU A O 1
ATOM 700 N N . VAL A 1 88 ? 2.616 1.899 21.230 1.00 87.94 88 VAL A N 1
ATOM 701 C CA . VAL A 1 88 ? 1.232 2.083 21.682 1.00 87.94 88 VAL A CA 1
ATOM 702 C C . VAL A 1 88 ? 0.881 1.064 22.767 1.00 87.94 88 VAL A C 1
ATOM 704 O O . VAL A 1 88 ? 0.307 1.439 23.786 1.00 87.94 88 VAL A O 1
ATOM 707 N N . LEU A 1 89 ? 1.266 -0.204 22.601 1.00 86.56 89 LEU A N 1
ATOM 708 C CA . LEU A 1 89 ? 1.075 -1.243 23.615 1.00 86.56 89 LEU A CA 1
ATOM 709 C C . LEU A 1 89 ? 1.842 -0.938 24.902 1.00 86.56 89 LEU A C 1
ATOM 711 O O . LEU A 1 89 ? 1.244 -0.960 25.978 1.00 86.56 89 LEU A O 1
ATOM 715 N N . ILE A 1 90 ? 3.133 -0.613 24.797 1.00 87.31 90 ILE A N 1
ATOM 716 C CA . ILE A 1 90 ? 3.982 -0.266 25.943 1.00 87.31 90 ILE A CA 1
ATOM 717 C C . ILE A 1 90 ? 3.424 0.974 26.645 1.00 87.31 90 ILE A C 1
ATOM 719 O O . ILE A 1 90 ? 3.180 0.929 27.848 1.00 87.31 90 ILE A O 1
ATOM 723 N N . GLY A 1 91 ? 3.135 2.038 25.894 1.00 85.50 91 GLY A N 1
ATOM 724 C CA . GLY A 1 91 ? 2.556 3.280 26.402 1.00 85.50 91 GLY A CA 1
ATOM 725 C C . GLY A 1 91 ? 1.189 3.083 27.058 1.00 85.50 91 GLY A C 1
ATOM 726 O O . GLY A 1 91 ? 0.888 3.740 28.050 1.00 85.50 91 GLY A O 1
ATOM 727 N N . SER A 1 92 ? 0.389 2.121 26.587 1.00 86.00 92 SER A N 1
ATOM 728 C CA . SER A 1 92 ? -0.903 1.793 27.203 1.00 86.00 92 SER A CA 1
ATOM 729 C C . SER A 1 92 ? -0.794 1.241 28.623 1.00 86.00 92 SER A C 1
ATOM 731 O O . SER A 1 92 ? -1.771 1.316 29.362 1.00 86.00 92 SER A O 1
ATOM 733 N N . ASN A 1 93 ? 0.371 0.713 29.021 1.00 80.25 93 ASN A N 1
ATOM 734 C CA . ASN A 1 93 ? 0.598 0.301 30.409 1.00 80.25 93 ASN A CA 1
ATOM 735 C C . ASN A 1 93 ? 0.684 1.501 31.357 1.00 80.25 93 ASN A C 1
ATOM 737 O O . ASN A 1 93 ? 0.409 1.359 32.543 1.00 80.25 93 ASN A O 1
ATOM 741 N N . TYR A 1 94 ? 1.042 2.678 30.838 1.00 78.56 94 TYR A N 1
ATOM 742 C CA . TYR A 1 94 ? 1.219 3.900 31.623 1.00 78.56 94 TYR A CA 1
ATOM 743 C C . TYR A 1 94 ? 0.049 4.884 31.475 1.00 78.56 94 TYR A C 1
ATOM 745 O O . TYR A 1 94 ? -0.033 5.852 32.227 1.00 78.56 94 TYR A O 1
ATOM 753 N N . VAL A 1 95 ? -0.863 4.656 30.520 1.00 69.62 95 VAL A N 1
ATOM 754 C CA . VAL A 1 95 ? -1.983 5.559 30.216 1.00 69.62 95 VAL A CA 1
ATOM 755 C C . VAL A 1 95 ? -3.324 4.840 30.381 1.00 69.62 95 VAL A C 1
ATOM 757 O O . VAL A 1 95 ? -3.787 4.117 29.498 1.00 69.62 95 VAL A O 1
ATOM 760 N N . GLY A 1 96 ? -3.994 5.121 31.502 1.00 68.62 96 GLY A N 1
ATOM 761 C CA . GLY A 1 96 ? -5.341 4.641 31.823 1.00 68.62 96 GLY A CA 1
ATOM 762 C C . GLY A 1 96 ? -5.371 3.504 32.849 1.00 68.62 96 GLY A C 1
ATOM 763 O O . GLY A 1 96 ? -4.351 2.942 33.216 1.00 68.62 96 GLY A O 1
ATOM 764 N N . SER A 1 97 ? -6.572 3.161 33.319 1.00 64.94 97 SER A N 1
ATOM 765 C CA . SER A 1 97 ? -6.803 2.112 34.327 1.00 64.94 97 SER A CA 1
ATOM 766 C C . SER A 1 97 ? -6.787 0.681 33.775 1.00 64.94 97 SER A C 1
ATOM 768 O O . SER A 1 97 ? -6.817 -0.267 34.551 1.00 64.94 97 SER A O 1
ATOM 770 N N . LYS A 1 98 ? -6.772 0.526 32.444 1.00 70.50 98 LYS A N 1
ATOM 771 C CA . LYS A 1 98 ? -6.774 -0.755 31.722 1.00 70.50 98 LYS A CA 1
ATOM 772 C C . LYS A 1 98 ? -5.887 -0.664 30.493 1.00 70.50 98 LYS A C 1
ATOM 774 O O . LYS A 1 98 ? -6.076 0.267 29.695 1.00 70.50 98 LYS A O 1
ATOM 779 N N . THR A 1 99 ? -5.002 -1.645 30.323 1.00 82.62 99 THR A N 1
ATOM 780 C CA . THR A 1 99 ? -4.077 -1.730 29.182 1.00 82.62 99 THR A CA 1
ATOM 781 C C . THR A 1 99 ? -4.843 -1.933 27.871 1.00 82.62 99 THR A C 1
ATOM 783 O O . THR A 1 99 ? -5.980 -2.416 27.859 1.00 82.62 99 THR A O 1
ATOM 786 N N . LEU A 1 100 ? -4.241 -1.569 26.734 1.00 79.62 100 LEU A N 1
ATOM 787 C CA . LEU A 1 100 ? -4.860 -1.796 25.419 1.00 79.62 100 LEU A CA 1
ATOM 788 C C . LEU A 1 100 ? -5.144 -3.284 25.179 1.00 79.62 100 LEU A C 1
ATOM 790 O O . LEU A 1 100 ? -6.206 -3.626 24.661 1.00 79.62 100 LEU A O 1
ATOM 794 N N . LEU A 1 101 ? -4.235 -4.152 25.629 1.00 80.50 101 LEU A N 1
ATOM 795 C CA . LEU A 1 101 ? -4.408 -5.603 25.616 1.00 80.50 101 LEU A CA 1
ATOM 796 C C . LEU A 1 101 ? -5.641 -6.033 26.413 1.00 80.50 101 LEU A C 1
ATOM 798 O O . LEU A 1 101 ? -6.478 -6.746 25.871 1.00 80.50 101 LEU A O 1
ATOM 802 N N . GLU A 1 102 ? -5.819 -5.548 27.644 1.00 77.81 102 GLU A N 1
ATOM 803 C CA . GLU A 1 102 ? -6.995 -5.876 28.462 1.00 77.81 102 GLU A CA 1
ATOM 804 C C . GLU A 1 102 ? -8.303 -5.417 27.797 1.00 77.81 102 GLU A C 1
ATOM 806 O O . GLU A 1 102 ? -9.306 -6.126 27.832 1.00 77.81 102 GLU A O 1
ATOM 811 N N . ARG A 1 103 ? -8.303 -4.258 27.126 1.00 80.06 103 ARG A N 1
ATOM 812 C CA . ARG A 1 103 ? -9.486 -3.756 26.401 1.00 80.06 103 ARG A CA 1
ATOM 813 C C . ARG A 1 103 ? -9.819 -4.577 25.158 1.00 80.06 103 ARG A C 1
ATOM 815 O O . ARG A 1 103 ? -10.996 -4.736 24.842 1.00 80.06 103 ARG A O 1
ATOM 822 N N . MET A 1 104 ? -8.804 -5.052 24.438 1.00 80.00 104 MET A N 1
ATOM 823 C CA . MET A 1 104 ? -8.985 -5.912 23.267 1.00 80.00 104 MET A CA 1
ATOM 824 C C . MET A 1 104 ? -9.435 -7.312 23.690 1.00 80.00 104 MET A C 1
ATOM 826 O O . MET A 1 104 ? -10.402 -7.836 23.150 1.00 80.00 104 MET A O 1
ATOM 830 N N . MET A 1 105 ? -8.782 -7.883 24.702 1.00 80.50 105 MET A N 1
ATOM 831 C CA . MET A 1 105 ? -9.072 -9.219 25.212 1.00 80.50 105 MET A CA 1
ATOM 832 C C . MET A 1 105 ? -10.396 -9.286 25.974 1.00 80.50 105 MET A C 1
ATOM 834 O O . MET A 1 105 ? -11.113 -10.265 25.833 1.00 80.50 105 MET A O 1
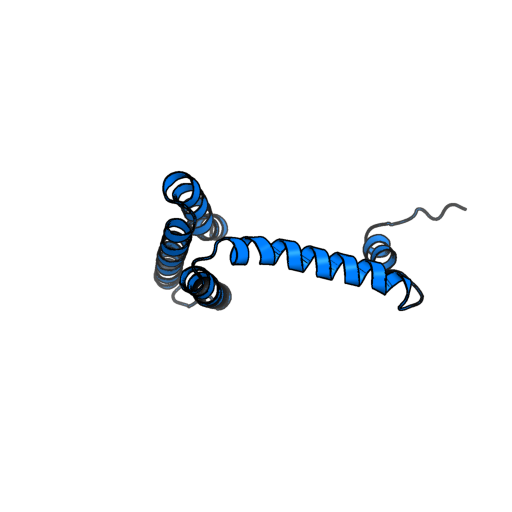ATOM 838 N N . GLY A 1 106 ? -10.780 -8.246 26.716 1.00 73.94 106 GLY A N 1
ATOM 839 C CA . GLY A 1 106 ? -12.046 -8.210 27.455 1.00 73.94 106 GLY A CA 1
ATOM 840 C C . GLY A 1 106 ? -13.303 -8.203 26.577 1.00 73.94 106 GLY A C 1
ATOM 841 O O . GLY A 1 106 ? -14.388 -8.471 27.080 1.00 73.94 106 GLY A O 1
ATOM 842 N N . LYS A 1 107 ? -13.178 -7.910 25.275 1.00 70.44 107 LYS A N 1
ATOM 843 C CA . LYS A 1 107 ? -14.280 -8.064 24.310 1.00 70.44 107 LYS A CA 1
ATOM 844 C C . LYS A 1 107 ? -14.458 -9.508 23.840 1.00 70.44 107 LYS A C 1
ATOM 846 O O . LYS A 1 107 ? -15.576 -9.896 23.524 1.00 70.44 107 LYS A O 1
ATOM 851 N N . GLU A 1 108 ? -13.373 -10.276 23.813 1.00 71.75 108 GLU A N 1
ATOM 852 C CA . GLU A 1 108 ? -13.328 -11.631 23.249 1.00 71.75 108 GLU A CA 1
ATOM 853 C C . GLU A 1 108 ? -13.322 -12.725 24.335 1.00 71.75 108 GLU A C 1
ATOM 855 O O . GLU A 1 108 ? -13.723 -13.859 24.088 1.00 71.75 108 GLU A O 1
ATOM 860 N N . LEU A 1 109 ? -12.904 -12.402 25.563 1.00 71.50 109 LEU A N 1
ATOM 861 C CA . LEU A 1 109 ? -12.948 -13.303 26.714 1.00 71.50 109 LEU A CA 1
ATOM 862 C C . LEU A 1 109 ? -14.271 -13.157 27.469 1.00 71.50 109 LEU A C 1
ATOM 864 O O . LEU A 1 109 ? -14.424 -12.297 28.337 1.00 71.50 109 LEU A O 1
ATOM 868 N N . GLN A 1 110 ? -15.208 -14.063 27.193 1.00 66.50 110 GLN A N 1
ATOM 869 C C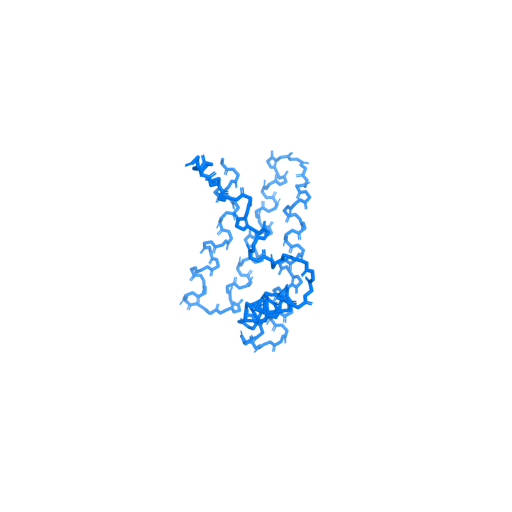A . GLN A 1 110 ? -16.307 -14.348 28.113 1.00 66.50 110 GLN A CA 1
ATOM 870 C C . GLN A 1 110 ? -15.791 -15.273 29.219 1.00 66.50 110 GLN A C 1
ATOM 872 O O . GLN A 1 110 ? -15.690 -16.485 29.040 1.00 66.50 110 GLN A O 1
ATOM 877 N N . LEU A 1 111 ? -15.416 -14.702 30.362 1.00 67.56 111 LEU A N 1
ATOM 878 C CA . LEU A 1 111 ? -15.061 -15.496 31.537 1.00 67.56 111 LEU A CA 1
ATOM 879 C C . LEU A 1 111 ? -16.336 -16.134 32.121 1.00 67.56 111 LEU A C 1
ATOM 881 O O . LEU A 1 111 ? -17.278 -15.396 32.431 1.00 67.56 111 LEU A O 1
ATOM 885 N N . PRO A 1 112 ? -16.396 -17.467 32.308 1.00 69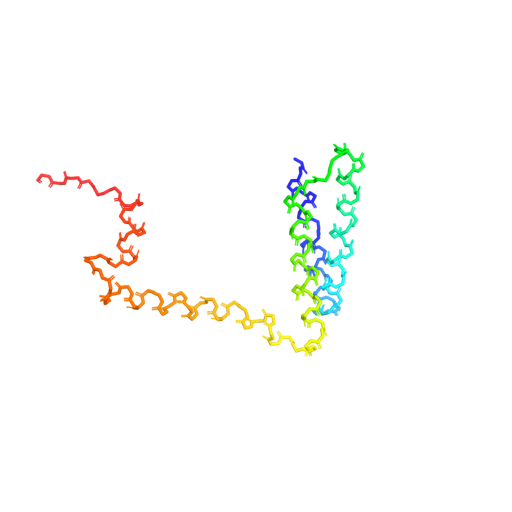.25 112 PRO A N 1
ATOM 886 C CA . PRO A 1 112 ? -17.467 -18.070 33.084 1.00 69.25 112 PRO A CA 1
ATOM 887 C C . PRO A 1 112 ? -17.375 -17.544 34.518 1.00 69.25 112 PRO A C 1
ATOM 889 O O . PRO A 1 112 ? -16.320 -17.581 35.155 1.00 69.25 112 PRO A O 1
ATOM 892 N N . ARG A 1 113 ? -18.489 -16.999 35.009 1.00 57.31 113 ARG A N 1
ATOM 893 C CA . ARG A 1 113 ? -18.616 -16.482 36.371 1.00 57.31 113 ARG A CA 1
ATOM 894 C C . ARG A 1 113 ? -18.622 -17.674 37.323 1.00 57.31 113 ARG A C 1
ATOM 896 O O . ARG A 1 113 ? -19.675 -18.249 37.567 1.00 57.31 113 ARG A O 1
ATOM 903 N N . ASN A 1 114 ? -17.445 -18.071 37.795 1.00 54.78 114 ASN A N 1
ATOM 904 C CA . ASN A 1 114 ? -17.341 -19.121 38.797 1.00 54.78 114 ASN A CA 1
ATOM 905 C C . ASN A 1 114 ? -17.782 -18.545 40.149 1.00 54.78 114 ASN A C 1
ATOM 907 O O . ASN A 1 114 ? -17.158 -17.614 40.663 1.00 54.78 114 ASN A O 1
ATOM 911 N N . THR A 1 115 ? -18.916 -19.053 40.631 1.00 44.69 115 THR A N 1
ATOM 912 C CA . THR A 1 115 ? -19.355 -19.038 42.036 1.00 44.69 115 THR A CA 1
ATOM 913 C C . THR A 1 115 ? -18.316 -19.642 42.962 1.00 44.69 115 THR A C 1
ATOM 915 O O . THR A 1 115 ? -17.637 -20.598 42.521 1.00 44.69 115 THR A O 1
#

Radius of gyration: 20.58 Å; Cα contacts (8 Å, |Δi|>4): 64; chains: 1; bounding box: 37×27×60 Å

Sequence (115 aa):
MKFLLDFGPIVLFFIVYKFYGLYAAIYAMIASTFVQIMYSRATTGKFVTSQVLTFALLVVFGGISIILRDPAFVMWKVSVLYVIFALVLIGSNYVGSKTLLERMMGKELQLPRNT

Mean predicted aligned error: 10.51 Å

pLDDT: mean 79.2, std 9.58, range [44.69, 92.44]

Foldseek 3Di:
DVVVLVCVLVVQLVVCCVPPNDLSSLVSSLVSLVVSQVVCCVVVVDRPPVSVVVSVVSCVVSVVCVVVVDVVVVVVVVVVVVVVVVCQQVVQVVDDPDGPVRVVVVVVDPDDPDD